Protein AF-M0AZ72-F1 (afdb_monomer_lite)

Radius of gyration: 13.09 Å; chains: 1; bounding box: 37×22×33 Å

Structure (mmCIF, N/CA/C/O backbone):
data_AF-M0AZ72-F1
#
_entry.id   AF-M0AZ72-F1
#
loop_
_atom_site.group_PDB
_atom_site.id
_atom_site.type_symbol
_atom_site.label_atom_id
_atom_site.label_alt_id
_atom_site.label_comp_id
_atom_site.label_asym_id
_atom_site.label_en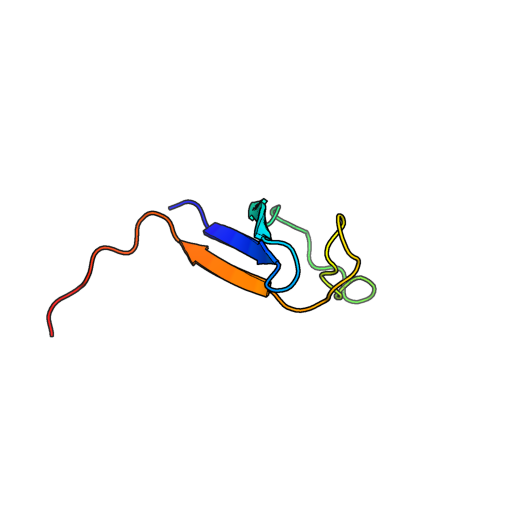tity_id
_atom_site.label_seq_id
_atom_site.pdbx_PDB_ins_code
_atom_site.Cartn_x
_atom_site.Cartn_y
_atom_site.Cartn_z
_atom_site.occupancy
_atom_site.B_iso_or_equiv
_atom_site.auth_seq_id
_atom_site.auth_comp_id
_atom_site.auth_asym_id
_atom_site.auth_atom_id
_atom_site.pdbx_PDB_model_num
ATOM 1 N N . MET A 1 1 ? 0.728 12.385 9.492 1.00 61.31 1 MET A N 1
ATOM 2 C CA . MET A 1 1 ? 0.496 11.068 8.863 1.00 61.31 1 MET A CA 1
ATOM 3 C C . MET A 1 1 ? 1.702 10.637 8.042 1.00 61.31 1 MET A C 1
ATOM 5 O O . MET A 1 1 ? 1.725 10.823 6.831 1.00 61.31 1 MET A O 1
ATOM 9 N N . SER A 1 2 ? 2.718 10.072 8.694 1.00 65.56 2 SER A N 1
ATOM 10 C CA . SER A 1 2 ? 3.850 9.447 8.003 1.00 65.56 2 SER A CA 1
ATOM 11 C C . SER A 1 2 ? 3.514 7.995 7.649 1.00 65.56 2 SER A C 1
ATOM 13 O O . SER A 1 2 ? 3.031 7.219 8.480 1.00 65.56 2 SER A O 1
ATOM 15 N N . VAL A 1 3 ? 3.740 7.634 6.388 1.00 71.50 3 VAL A N 1
ATOM 16 C CA . VAL A 1 3 ? 3.630 6.260 5.889 1.00 71.50 3 VAL A CA 1
ATOM 17 C C . VAL A 1 3 ? 5.043 5.755 5.634 1.00 71.50 3 VAL A C 1
ATOM 19 O O . VAL A 1 3 ? 5.826 6.420 4.956 1.00 71.50 3 VAL A O 1
ATOM 22 N N . TYR 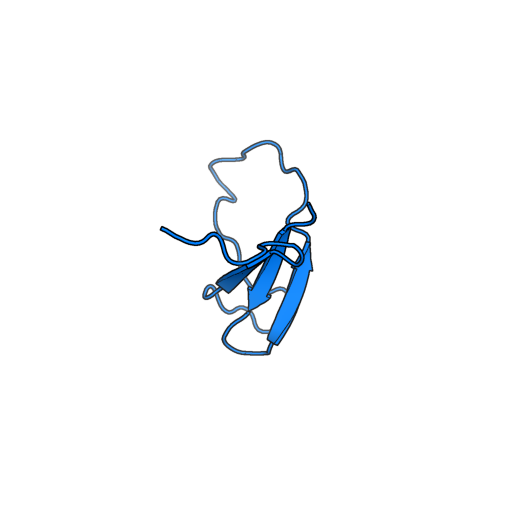A 1 4 ? 5.371 4.590 6.178 1.00 80.69 4 TYR A N 1
ATOM 23 C CA . TYR A 1 4 ? 6.643 3.921 5.933 1.00 80.69 4 TYR A CA 1
ATOM 24 C C . TYR A 1 4 ? 6.392 2.501 5.436 1.00 80.69 4 TYR A C 1
ATOM 26 O O . TYR A 1 4 ? 5.335 1.918 5.683 1.00 80.69 4 TYR A O 1
ATOM 34 N N . ILE A 1 5 ? 7.349 1.966 4.690 1.00 81.31 5 ILE A N 1
ATOM 35 C CA . ILE A 1 5 ? 7.345 0.575 4.251 1.00 81.31 5 ILE A CA 1
ATOM 36 C C . ILE A 1 5 ? 8.442 -0.177 4.967 1.00 81.31 5 ILE A C 1
ATOM 38 O O . ILE A 1 5 ? 9.552 0.328 5.123 1.00 81.31 5 ILE A O 1
ATOM 42 N N . GLU A 1 6 ? 8.106 -1.381 5.397 1.00 86.50 6 GLU A N 1
ATOM 43 C CA . GLU A 1 6 ? 9.000 -2.309 6.069 1.00 86.50 6 GLU A CA 1
ATOM 44 C C . GLU A 1 6 ? 9.157 -3.544 5.189 1.00 86.50 6 GLU A C 1
ATOM 46 O O . GLU A 1 6 ? 8.167 -4.080 4.694 1.00 86.50 6 GLU A O 1
ATOM 51 N N . CYS A 1 7 ? 10.395 -3.959 4.942 1.00 87.00 7 CYS A N 1
ATOM 52 C CA . CYS A 1 7 ? 10.669 -5.182 4.200 1.00 87.00 7 CYS A CA 1
ATOM 53 C C . CYS A 1 7 ? 10.368 -6.404 5.070 1.00 87.00 7 CYS A C 1
ATOM 55 O O . CYS A 1 7 ? 10.937 -6.536 6.153 1.00 87.00 7 CYS A O 1
ATOM 57 N N . ASP A 1 8 ? 9.553 -7.330 4.567 1.00 85.81 8 ASP A N 1
ATOM 58 C CA . ASP A 1 8 ? 9.134 -8.509 5.335 1.00 85.81 8 ASP A CA 1
ATOM 59 C C . ASP A 1 8 ? 10.284 -9.507 5.562 1.00 85.81 8 ASP A C 1
ATOM 61 O O . ASP A 1 8 ? 10.286 -10.252 6.540 1.00 85.81 8 ASP A O 1
ATOM 65 N N . ALA A 1 9 ? 11.294 -9.502 4.686 1.00 85.50 9 ALA A N 1
ATOM 66 C CA . ALA A 1 9 ? 12.418 -10.432 4.756 1.00 85.50 9 ALA A CA 1
ATOM 67 C C . ALA A 1 9 ? 13.499 -10.026 5.772 1.00 85.50 9 ALA A C 1
ATOM 69 O O . ALA A 1 9 ? 14.140 -10.890 6.368 1.00 85.50 9 ALA A O 1
ATOM 70 N N . CYS A 1 10 ? 13.743 -8.723 5.962 1.00 86.50 10 CYS A N 1
ATOM 71 C CA . CYS A 1 10 ? 14.837 -8.242 6.820 1.00 86.50 10 CYS A CA 1
ATOM 72 C C . CYS A 1 10 ? 14.452 -7.145 7.822 1.00 86.50 10 CYS A C 1
ATOM 74 O O . CYS A 1 10 ? 15.311 -6.697 8.579 1.00 86.50 10 CYS A O 1
ATOM 76 N N . GLY A 1 11 ? 13.198 -6.684 7.828 1.00 84.31 11 GLY A N 1
ATOM 77 C CA . GLY A 1 11 ? 12.716 -5.633 8.731 1.00 84.31 11 GLY A CA 1
ATOM 78 C C . GLY A 1 11 ? 13.219 -4.225 8.398 1.00 84.31 11 GLY A C 1
ATOM 79 O O . GLY A 1 11 ? 13.058 -3.309 9.202 1.00 84.31 11 GLY A O 1
ATOM 80 N N . TYR A 1 12 ? 13.852 -4.020 7.236 1.00 83.38 12 TYR A N 1
ATOM 81 C CA . TYR A 1 12 ? 14.333 -2.699 6.831 1.00 83.38 12 TYR A CA 1
ATOM 82 C C . TYR A 1 12 ? 13.155 -1.752 6.573 1.00 83.38 12 TYR A C 1
ATOM 84 O O . TYR A 1 12 ? 12.396 -1.950 5.620 1.00 83.38 12 TYR A O 1
ATOM 92 N N . ALA A 1 13 ? 13.024 -0.720 7.410 1.00 81.56 13 ALA A N 1
ATOM 93 C CA . ALA A 1 13 ? 11.973 0.285 7.319 1.00 81.56 13 ALA A CA 1
ATOM 94 C C . ALA A 1 13 ? 12.492 1.593 6.706 1.00 81.56 13 ALA A C 1
ATOM 96 O O . ALA A 1 13 ? 13.501 2.140 7.152 1.00 81.56 13 ALA A O 1
ATOM 97 N N . HIS A 1 14 ? 11.780 2.127 5.714 1.00 76.12 14 HIS A N 1
ATOM 98 C CA . HIS A 1 14 ? 12.050 3.454 5.160 1.00 76.12 14 HIS A CA 1
ATOM 99 C C . HIS A 1 14 ? 10.759 4.160 4.739 1.00 76.12 14 HIS A C 1
ATOM 101 O O . HIS A 1 14 ? 9.734 3.532 4.463 1.00 76.12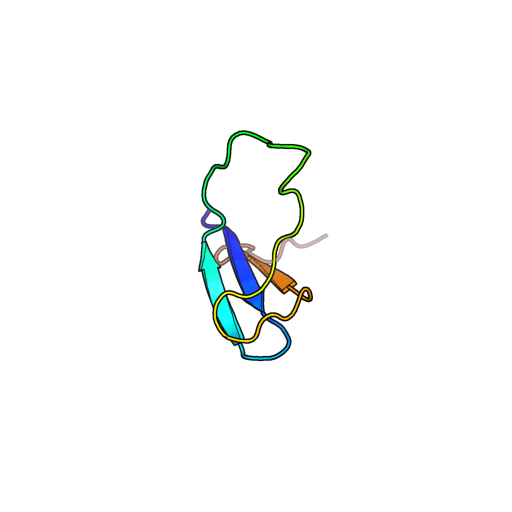 14 HIS A O 1
ATOM 107 N N . THR A 1 15 ? 10.785 5.489 4.711 1.00 74.69 15 THR A N 1
ATOM 108 C CA . THR A 1 15 ? 9.673 6.280 4.181 1.00 74.69 15 THR A CA 1
ATOM 109 C C . THR A 1 15 ? 9.635 6.141 2.664 1.00 74.69 15 THR A C 1
ATOM 111 O O . THR A 1 15 ? 10.678 6.186 2.012 1.00 74.69 15 THR A O 1
ATOM 114 N N . ILE A 1 16 ? 8.442 5.969 2.086 1.00 67.88 16 ILE A N 1
ATOM 115 C CA . ILE A 1 16 ? 8.310 5.997 0.626 1.00 67.88 16 ILE A CA 1
ATOM 116 C C . ILE A 1 16 ? 8.586 7.443 0.190 1.00 67.88 16 ILE A C 1
ATOM 118 O O . ILE A 1 16 ? 7.814 8.321 0.581 1.00 67.88 16 ILE A O 1
ATOM 122 N N . PRO A 1 17 ? 9.654 7.726 -0.581 1.00 61.28 17 PRO A N 1
ATOM 123 C CA . PRO A 1 17 ? 9.847 9.069 -1.112 1.00 61.28 17 PRO A CA 1
ATOM 124 C C . PRO A 1 17 ? 8.682 9.411 -2.049 1.00 61.28 17 PRO A C 1
ATOM 126 O O . PRO A 1 17 ? 8.163 8.526 -2.736 1.00 61.28 17 PRO A O 1
ATOM 129 N N . GLU A 1 18 ? 8.277 10.681 -2.110 1.00 56.88 18 GLU A N 1
ATOM 130 C CA . GLU A 1 18 ? 7.384 11.157 -3.170 1.00 56.88 18 GLU A CA 1
ATOM 131 C C . GLU A 1 18 ? 8.124 11.019 -4.505 1.00 56.88 18 GLU A C 1
ATOM 133 O O . GLU A 1 18 ? 8.993 11.817 -4.846 1.00 56.88 18 GLU A O 1
ATOM 138 N N . ARG A 1 19 ? 7.847 9.934 -5.229 1.00 59.34 19 ARG A N 1
ATOM 139 C CA . ARG A 1 19 ? 8.460 9.640 -6.525 1.00 59.34 19 ARG A CA 1
ATOM 140 C C . ARG A 1 19 ? 7.514 10.058 -7.641 1.00 59.34 19 ARG A C 1
ATOM 142 O O . ARG A 1 19 ? 6.358 9.636 -7.658 1.00 59.34 19 ARG A O 1
ATOM 149 N N . THR A 1 20 ? 8.016 10.852 -8.587 1.00 56.41 20 THR A N 1
ATOM 150 C CA . THR A 1 20 ? 7.389 11.014 -9.902 1.00 56.41 20 THR A CA 1
ATOM 151 C C . THR A 1 20 ? 7.291 9.620 -10.514 1.00 56.41 20 THR A C 1
ATOM 153 O O . THR A 1 20 ? 8.298 8.920 -10.596 1.00 56.41 20 THR A O 1
ATOM 156 N N . PHE A 1 21 ? 6.079 9.168 -10.831 1.00 54.03 21 PHE A N 1
ATOM 157 C CA . PHE A 1 21 ? 5.833 7.802 -11.292 1.00 54.03 21 PHE A CA 1
ATOM 158 C C . PHE A 1 21 ? 6.619 7.530 -12.582 1.00 54.03 21 PHE A C 1
ATOM 160 O O . PHE A 1 21 ? 6.287 8.090 -13.625 1.00 54.03 21 PHE A O 1
ATOM 167 N N . ASP A 1 22 ? 7.648 6.684 -12.501 1.00 56.50 22 ASP A N 1
ATOM 168 C CA . ASP A 1 22 ? 8.390 6.200 -13.663 1.00 56.50 22 ASP A CA 1
ATOM 169 C C . ASP A 1 22 ? 7.971 4.743 -13.955 1.00 56.50 22 ASP A C 1
ATOM 171 O O . ASP A 1 22 ? 8.232 3.842 -13.142 1.00 56.50 22 ASP A O 1
ATOM 175 N N . PRO A 1 23 ? 7.257 4.492 -15.068 1.00 55.84 23 PRO A N 1
ATOM 176 C CA . PRO A 1 23 ? 6.703 3.179 -15.379 1.00 55.84 23 PRO A CA 1
ATOM 177 C C . PRO A 1 23 ? 7.773 2.107 -15.643 1.00 55.84 23 PRO A C 1
ATOM 179 O O . PRO A 1 23 ? 7.468 0.924 -15.500 1.00 55.84 23 PRO A O 1
ATOM 182 N N . GLU A 1 24 ? 9.023 2.472 -15.961 1.00 57.41 24 GLU A N 1
ATOM 183 C CA . GLU A 1 24 ? 10.099 1.498 -16.212 1.00 57.41 24 GLU A CA 1
ATOM 184 C C . GLU A 1 24 ? 10.806 1.039 -14.921 1.00 57.41 24 GLU A C 1
ATOM 186 O O . GLU A 1 24 ? 11.319 -0.079 -14.856 1.00 57.41 24 GLU A O 1
ATOM 191 N N . PHE A 1 25 ? 10.743 1.835 -13.845 1.00 53.88 25 PHE A N 1
ATOM 192 C CA . PHE A 1 25 ? 11.351 1.538 -12.534 1.00 53.88 25 PHE A CA 1
ATOM 193 C C . PHE A 1 25 ? 10.330 1.145 -11.454 1.00 53.88 25 PHE A C 1
ATOM 195 O O . PHE A 1 25 ? 10.589 1.255 -10.255 1.00 53.88 25 PHE A O 1
ATOM 202 N N . SER A 1 26 ? 9.164 0.632 -11.858 1.00 57.97 26 SER A N 1
ATOM 203 C CA . SER A 1 26 ? 8.040 0.289 -10.967 1.00 57.97 26 SER A CA 1
ATOM 204 C C . SER A 1 26 ? 8.283 -0.900 -10.016 1.00 57.97 26 SER A C 1
ATOM 206 O O . SER A 1 26 ? 7.341 -1.400 -9.402 1.00 57.97 26 SER A O 1
ATOM 208 N N . ARG A 1 27 ? 9.527 -1.369 -9.853 1.00 65.75 27 ARG A N 1
ATOM 209 C CA . ARG A 1 27 ? 9.874 -2.400 -8.868 1.00 65.75 27 ARG A CA 1
ATOM 210 C C . ARG A 1 27 ? 10.466 -1.765 -7.620 1.00 65.75 27 ARG A C 1
ATOM 212 O O . ARG A 1 27 ? 11.563 -1.218 -7.636 1.00 65.75 27 ARG A O 1
ATOM 219 N N . THR A 1 28 ? 9.724 -1.860 -6.522 1.00 69.94 28 THR A N 1
ATOM 220 C CA . THR A 1 28 ? 10.249 -1.536 -5.195 1.00 69.94 28 THR A CA 1
ATOM 221 C C . THR A 1 28 ? 10.951 -2.791 -4.689 1.00 69.94 28 THR A C 1
ATOM 223 O O . THR A 1 28 ? 10.289 -3.783 -4.422 1.00 69.94 28 THR A O 1
ATOM 226 N N . VAL A 1 29 ? 12.282 -2.762 -4.614 1.00 77.50 29 VAL A N 1
ATOM 227 C CA . VAL A 1 29 ? 13.123 -3.846 -4.075 1.00 77.50 29 VAL A CA 1
ATOM 228 C C . VAL A 1 29 ? 13.883 -3.342 -2.863 1.00 77.50 29 VAL A C 1
ATOM 230 O O . VAL A 1 29 ? 14.187 -2.152 -2.775 1.00 77.50 29 VAL A O 1
ATOM 233 N N . CYS A 1 30 ? 14.119 -4.210 -1.885 1.00 78.75 30 CYS A N 1
ATOM 234 C CA . CYS A 1 30 ? 14.765 -3.843 -0.636 1.00 78.75 30 CYS A CA 1
ATOM 235 C C . CYS A 1 30 ? 16.223 -3.491 -0.904 1.00 78.75 30 CYS A C 1
ATOM 237 O O . CYS A 1 30 ? 16.965 -4.358 -1.360 1.00 78.75 30 CYS A O 1
ATOM 239 N N . PRO A 1 31 ? 16.687 -2.268 -0.585 1.00 76.00 31 PRO A N 1
ATOM 240 C CA . PRO A 1 31 ? 18.093 -1.923 -0.770 1.00 76.00 31 PRO A CA 1
ATOM 241 C C . PRO A 1 31 ? 19.015 -2.727 0.158 1.00 76.00 31 PRO A C 1
ATOM 243 O O . PRO A 1 3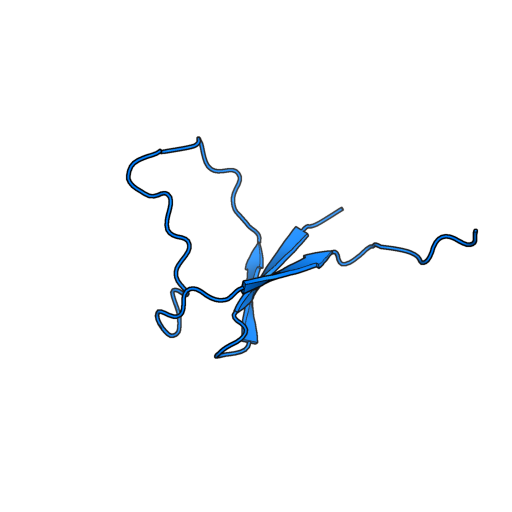1 ? 20.212 -2.799 -0.091 1.00 76.00 31 PRO A O 1
ATOM 246 N N . ASN A 1 32 ? 18.469 -3.328 1.223 1.00 79.75 32 ASN A N 1
ATOM 247 C CA . ASN A 1 32 ? 19.240 -4.088 2.199 1.00 79.75 32 ASN A CA 1
ATOM 248 C C . ASN A 1 32 ? 19.390 -5.575 1.830 1.00 79.75 32 ASN A C 1
ATOM 250 O O . ASN A 1 32 ? 20.474 -6.128 1.973 1.00 79.75 32 ASN A O 1
ATOM 254 N N . CYS A 1 33 ? 18.324 -6.233 1.361 1.00 83.12 33 CYS A N 1
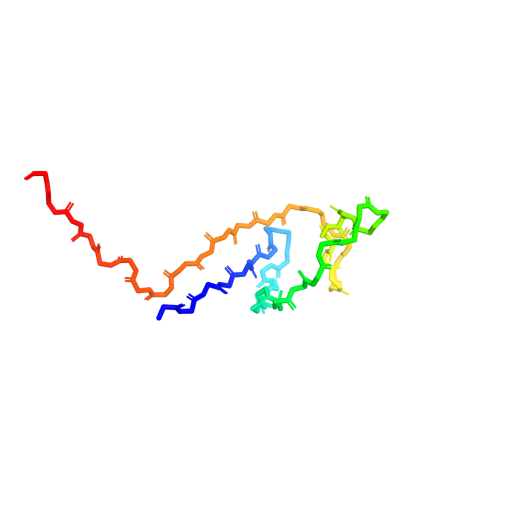ATOM 255 C CA . CYS A 1 33 ? 18.344 -7.677 1.072 1.00 83.12 33 CYS A CA 1
ATOM 256 C C . CYS A 1 33 ? 17.907 -8.063 -0.349 1.00 83.12 33 CYS A C 1
ATOM 258 O O . CYS A 1 33 ? 17.991 -9.234 -0.703 1.00 83.12 33 CYS A O 1
ATOM 260 N N . GLY A 1 34 ? 17.448 -7.111 -1.162 1.00 78.50 34 GLY A N 1
ATOM 261 C CA . GLY A 1 34 ? 16.975 -7.350 -2.527 1.00 78.50 34 GLY A CA 1
ATOM 262 C C . GLY A 1 34 ? 15.555 -7.914 -2.643 1.00 78.50 34 GLY A C 1
ATOM 263 O O . GLY A 1 34 ? 15.091 -8.098 -3.762 1.00 78.50 34 GLY A O 1
ATOM 264 N N . ASP A 1 35 ? 14.863 -8.163 -1.527 1.00 83.69 35 ASP A N 1
ATOM 265 C CA . ASP A 1 35 ? 13.500 -8.713 -1.530 1.00 83.69 35 ASP A CA 1
ATOM 266 C C . ASP A 1 35 ? 12.462 -7.706 -2.058 1.00 83.69 35 ASP A C 1
ATOM 268 O O . ASP A 1 35 ? 12.634 -6.492 -1.931 1.00 83.69 35 ASP A O 1
ATOM 272 N N . GLU A 1 36 ? 11.376 -8.198 -2.643 1.00 81.00 36 GLU A N 1
ATOM 273 C CA . GLU A 1 36 ? 10.285 -7.390 -3.207 1.00 81.00 36 GLU A CA 1
ATOM 274 C C . GLU A 1 36 ? 9.044 -7.314 -2.302 1.00 81.00 36 GLU A C 1
ATOM 276 O O . GLU A 1 36 ? 8.104 -6.574 -2.595 1.00 81.00 36 GLU A O 1
ATOM 281 N N . SER A 1 37 ? 9.047 -8.044 -1.185 1.00 81.62 37 SER A N 1
ATOM 282 C CA . SER A 1 37 ? 7.944 -8.112 -0.226 1.00 81.62 37 SER A CA 1
ATOM 283 C C . SER A 1 37 ? 8.034 -6.976 0.791 1.00 81.62 37 SER A C 1
ATOM 285 O O . SER A 1 37 ? 9.041 -6.813 1.495 1.00 81.62 37 SER A O 1
ATOM 287 N N . TYR A 1 38 ? 6.962 -6.18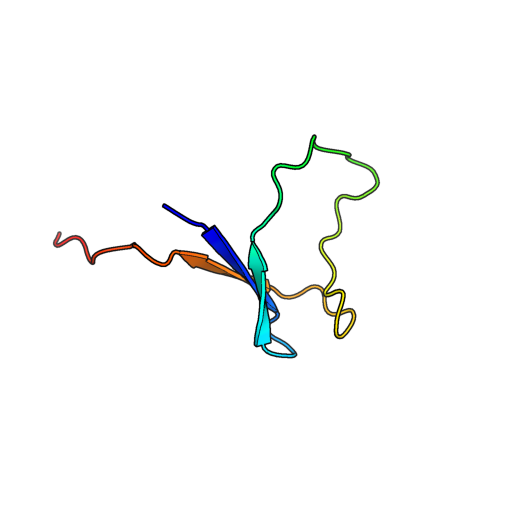6 0.864 1.00 81.12 38 TYR A N 1
ATOM 288 C CA . TYR A 1 38 ? 6.860 -5.036 1.752 1.00 81.12 38 TYR A CA 1
ATOM 289 C C . TYR A 1 38 ? 5.502 -4.937 2.431 1.00 81.12 38 TYR A C 1
ATOM 291 O O . TYR A 1 38 ? 4.456 -4.977 1.780 1.00 81.12 38 TYR A O 1
ATOM 299 N N . THR A 1 39 ? 5.538 -4.604 3.718 1.00 84.06 39 THR A N 1
ATOM 300 C CA . THR A 1 39 ? 4.368 -4.194 4.487 1.00 84.06 39 THR A CA 1
ATOM 301 C C . THR A 1 39 ? 4.327 -2.674 4.631 1.00 84.06 39 THR A C 1
ATOM 303 O O . THR A 1 39 ? 5.253 -2.042 5.143 1.00 84.06 39 THR A O 1
ATOM 306 N N . VAL A 1 40 ? 3.210 -2.064 4.224 1.00 81.12 40 VAL A N 1
ATOM 307 C CA . VAL A 1 40 ? 2.938 -0.642 4.475 1.00 81.12 40 VAL A CA 1
ATOM 308 C C . VAL A 1 40 ? 2.477 -0.463 5.918 1.00 81.12 40 VAL A C 1
ATOM 310 O O . VAL A 1 40 ? 1.456 -1.012 6.336 1.00 81.12 40 VAL A O 1
ATOM 313 N N . ARG A 1 41 ? 3.196 0.359 6.677 1.00 79.38 41 ARG A N 1
ATOM 314 C CA . ARG A 1 41 ? 2.858 0.728 8.050 1.00 79.38 41 ARG A CA 1
ATOM 315 C C . ARG A 1 41 ? 2.550 2.220 8.127 1.00 79.38 41 ARG A C 1
ATOM 317 O O . ARG A 1 41 ? 3.133 3.056 7.434 1.00 79.38 41 ARG A O 1
ATOM 324 N N . ARG A 1 42 ? 1.594 2.564 8.984 1.00 76.50 42 ARG A N 1
ATOM 325 C CA . ARG A 1 42 ? 1.197 3.946 9.262 1.00 76.50 42 ARG A CA 1
ATOM 326 C C . ARG A 1 42 ? 1.259 4.147 10.766 1.00 76.50 42 ARG A C 1
ATOM 328 O O . ARG A 1 42 ? 0.573 3.436 11.493 1.00 76.50 42 ARG A O 1
ATOM 335 N N . ALA A 1 43 ? 2.067 5.102 11.217 1.00 67.62 43 ALA A N 1
ATOM 336 C CA . ALA A 1 43 ? 2.326 5.315 12.643 1.00 67.62 43 ALA A CA 1
ATOM 337 C C . ALA A 1 43 ? 1.123 5.898 13.419 1.00 67.62 43 ALA A C 1
ATOM 339 O O . ALA A 1 43 ? 1.161 5.969 14.640 1.00 67.62 43 ALA A O 1
ATOM 340 N N . GLU A 1 44 ? 0.053 6.311 12.730 1.00 65.38 44 GLU A N 1
ATOM 341 C CA . GLU A 1 44 ? -1.033 7.116 13.316 1.00 65.38 44 GLU A CA 1
ATOM 342 C C . GLU A 1 44 ? -2.437 6.611 12.937 1.00 65.38 44 GLU A C 1
ATOM 344 O O . GLU A 1 44 ? -3.391 7.387 12.892 1.00 65.38 44 GLU A O 1
ATOM 349 N N . LEU A 1 45 ? -2.600 5.318 12.634 1.00 62.81 45 LEU A N 1
ATOM 350 C CA . LEU A 1 45 ? -3.943 4.743 12.506 1.00 62.81 45 LEU A CA 1
ATOM 351 C C . LEU A 1 45 ? -4.490 4.440 13.904 1.00 62.81 45 LEU A C 1
ATOM 353 O O . LEU A 1 45 ? -4.337 3.336 14.422 1.00 62.81 45 LEU A O 1
ATOM 357 N N . GLY A 1 46 ? -5.112 5.443 14.526 1.00 66.00 46 GLY A N 1
ATOM 358 C CA . GLY A 1 46 ? -5.986 5.210 15.671 1.00 66.00 46 GLY A CA 1
ATOM 359 C C . GLY A 1 46 ? -7.118 4.264 15.265 1.00 66.00 46 GLY A C 1
ATOM 360 O O . GLY A 1 46 ? -7.695 4.407 14.187 1.00 66.00 46 GLY A O 1
ATOM 361 N N . TRP A 1 47 ? -7.409 3.273 16.105 1.00 69.81 47 TRP A N 1
ATOM 362 C CA . TRP A 1 47 ? -8.554 2.388 15.908 1.00 69.81 47 TRP A CA 1
ATOM 363 C C . TRP A 1 47 ? -9.842 3.219 15.836 1.00 69.81 47 TRP A C 1
ATOM 365 O O . TRP A 1 47 ? -10.085 4.050 16.712 1.00 69.81 47 TRP A O 1
ATOM 375 N N . HIS A 1 48 ? -10.654 3.003 14.801 1.00 53.03 48 HIS A N 1
ATOM 376 C CA . HIS A 1 48 ? -11.961 3.640 14.673 1.00 53.03 48 HIS A CA 1
ATOM 377 C C . HIS A 1 48 ? -13.040 2.619 15.072 1.00 53.03 48 HIS A C 1
ATOM 379 O O . HIS A 1 48 ? -13.090 1.550 14.455 1.00 53.03 48 HIS A O 1
ATOM 385 N N . PRO A 1 49 ? -13.877 2.898 16.089 1.00 70.00 49 PRO A N 1
ATOM 386 C CA . PRO A 1 49 ? -15.020 2.047 16.389 1.00 70.00 49 PRO A CA 1
ATOM 387 C C . PRO A 1 49 ? -16.026 2.029 15.227 1.00 70.00 49 PRO A C 1
ATOM 389 O O . PRO A 1 49 ? -16.086 3.018 14.482 1.00 70.00 49 PRO A O 1
ATOM 392 N N . PRO A 1 50 ? -16.788 0.927 15.079 1.00 67.81 50 PRO A N 1
ATOM 393 C CA . PRO A 1 50 ? -17.902 0.824 14.138 1.00 67.81 50 PRO A CA 1
ATOM 394 C C . PRO A 1 50 ? -19.078 1.739 14.501 1.00 67.81 50 PRO A C 1
ATOM 396 O O . PRO A 1 50 ? -19.235 2.072 15.700 1.00 67.81 50 PRO A O 1
#

Organism: NCBI:txid1227491

pLDDT: mean 72.19, std 10.66, range [53.03, 87.0]

Secondary structure (DSSP, 8-state):
--EEEEETTT--EEE-------TTS-----TTT----EEEEETT-PPPP-

Sequence (50 aa):
MSVYIECDACGYAHTIPERTFDPEFSRTVCPNCGDESYTVRRAELGWHPP

Foldseek 3Di:
DFKWKAAPVPRDIDGDPPDDDDPVPPQDADPVPRHRDIDIDDPDPDDDDD